Protein AF-A0A8T3Y425-F1 (afdb_monomer)

Solvent-accessible surface area (backbone atoms only — not comparable to full-atom values): 8555 Å² total; per-residue (Å²): 109,71,61,68,54,50,57,52,37,29,91,70,86,86,71,59,73,89,38,48,47,74,61,89,60,30,36,16,45,36,62,72,74,54,60,62,53,58,75,74,44,97,58,85,76,96,73,62,74,44,50,37,26,31,61,55,94,93,44,75,50,72,23,71,58,38,48,50,55,48,64,70,41,87,61,29,18,33,36,28,38,39,72,72,43,47,56,40,30,43,68,74,32,57,39,48,53,92,42,50,78,46,75,35,70,80,76,49,73,76,34,41,28,38,38,24,48,86,94,42,68,45,36,32,22,37,32,46,94,67,32,28,44,61,75,46,37,61,40,51,63,69,56,71,72,53,75,81,84,124

pLDDT: mean 90.65, std 9.71, range [49.78, 98.69]

Secondary structure (DSSP, 8-state):
-HHHHHTTT-S---S-GGGEEEETTEEEE--HHHHHHHHT-SS--S--SEEEEEEETTEEEE-HHHHHHHHH-SSS-EEEE-HHHHHHHHTT--EEGGGEEEEES---TT-EEEEEETTEEEEEEEE-SSEEEEEEETHHHHHHTS----

Radius of gyration: 16.81 Å; Cα contacts (8 Å, |Δi|>4): 269; chains: 1; bounding box: 40×43×45 Å

Foldseek 3Di:
DLVVVLVLFFPDDPDDPCQWDDDPQWIARADPVVVVVQVVDPDHDPDGHHTQWGDDPPDTDGDQVVQLSLLPDQGTKAWEFDPVQLVVLLVQDWAFPVGTPDIGNDDDQQGKYFYDHVSHTQAIAGDHDGTGHRPDGPNVVVVVPDPPPD

Mean predicted aligned error: 5.1 Å

Nearest PDB structures (foldseek):
  8fkx-assembly1_NH  TM=8.185E-01  e=2.128E-08  Homo sapiens
  7r7a-assembly1_l  TM=8.330E-01  e=4.916E-08  Saccharomyces cerevisiae BY4741
  8i9y-assembly1_CG  TM=8.149E-01  e=3.132E-08  Thermochaetoides thermophila DSM 1495
  8esr-assembly1_l  TM=8.143E-01  e=1.469E-07  Schizosaccharomyces pombe
  1t5y-assembly1_A  TM=8.102E-01  e=1.812E-06  Homo sapiens

Structure (mmCIF, N/CA/C/O backbone):
data_AF-A0A8T3Y425-F1
#
_entry.id   AF-A0A8T3Y425-F1
#
loop_
_atom_site.group_PDB
_atom_site.id
_atom_site.type_symbol
_atom_site.label_atom_id
_atom_site.label_alt_id
_atom_site.label_comp_id
_atom_site.label_asym_id
_atom_site.label_entity_id
_atom_site.label_seq_id
_atom_site.pdbx_PDB_ins_code
_atom_site.Cartn_x
_atom_site.Cartn_y
_atom_site.Cartn_z
_atom_site.occu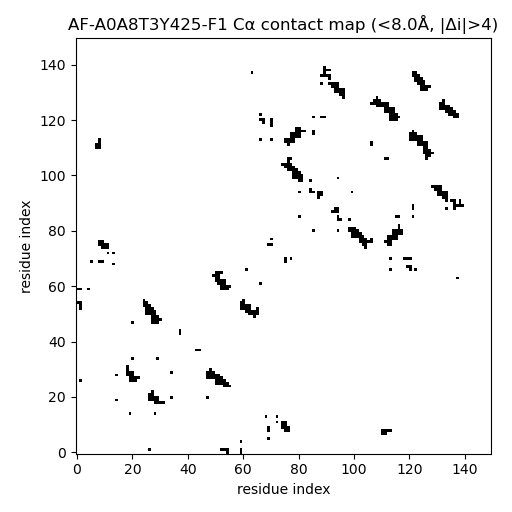pancy
_atom_site.B_iso_or_equiv
_atom_site.auth_seq_id
_atom_site.auth_comp_id
_atom_site.auth_asym_id
_atom_site.auth_atom_id
_atom_site.pdbx_PDB_model_num
ATOM 1 N N . MET A 1 1 ? 0.095 7.650 13.408 1.00 82.88 1 MET A N 1
ATOM 2 C CA . MET A 1 1 ? 0.847 6.434 13.014 1.00 82.88 1 MET A CA 1
ATOM 3 C C . MET A 1 1 ? 0.234 5.763 11.789 1.00 82.88 1 MET A C 1
ATOM 5 O O . MET A 1 1 ? 0.966 5.509 10.842 1.00 82.88 1 MET A O 1
ATOM 9 N N . ILE A 1 2 ? -1.083 5.511 11.763 1.00 91.00 2 ILE A N 1
ATOM 10 C CA . ILE A 1 2 ? -1.767 5.088 10.527 1.00 91.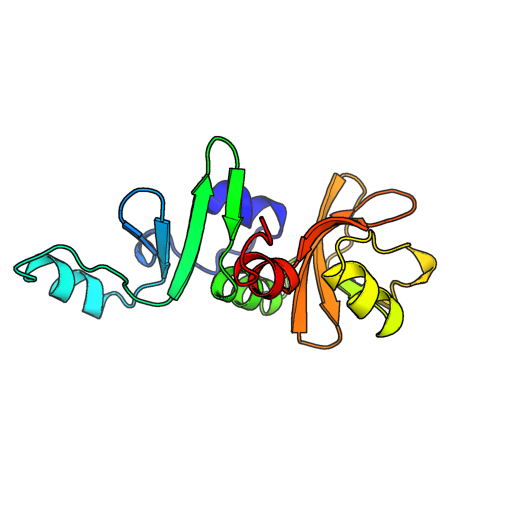00 2 ILE A CA 1
ATOM 11 C C . ILE A 1 2 ? -1.813 6.217 9.482 1.00 91.00 2 ILE A C 1
ATOM 13 O O . ILE A 1 2 ? -1.520 5.975 8.320 1.00 91.00 2 ILE A O 1
ATOM 17 N N . TRP A 1 3 ? -2.032 7.467 9.906 1.00 92.31 3 TRP A N 1
ATOM 18 C CA . TRP A 1 3 ? -1.990 8.643 9.021 1.00 92.31 3 TRP A CA 1
ATOM 19 C C . TRP A 1 3 ? -0.616 8.853 8.399 1.00 92.31 3 TRP A C 1
ATOM 21 O O . TRP A 1 3 ? -0.481 8.803 7.190 1.00 92.31 3 TRP A O 1
ATOM 31 N N . THR A 1 4 ? 0.436 8.849 9.220 1.00 92.50 4 THR A N 1
ATOM 32 C CA . THR A 1 4 ? 1.825 8.882 8.736 1.00 92.50 4 THR A CA 1
ATOM 33 C C . THR A 1 4 ? 2.182 7.731 7.792 1.00 92.50 4 THR A C 1
ATOM 35 O O . THR A 1 4 ? 3.148 7.850 7.051 1.00 92.50 4 THR A O 1
ATOM 38 N N . PHE A 1 5 ? 1.467 6.598 7.846 1.00 94.31 5 PHE A N 1
ATOM 39 C CA . PHE A 1 5 ? 1.607 5.518 6.866 1.00 94.31 5 PHE A CA 1
ATOM 40 C C . PHE A 1 5 ? 0.889 5.871 5.555 1.00 94.31 5 PHE A C 1
ATOM 42 O O . PHE A 1 5 ? 1.474 5.697 4.492 1.00 94.31 5 PHE A O 1
ATOM 49 N N . ILE A 1 6 ? -0.338 6.395 5.625 1.00 94.69 6 ILE A N 1
ATOM 50 C CA . ILE A 1 6 ? -1.133 6.854 4.471 1.00 94.69 6 ILE A CA 1
ATOM 51 C C . ILE A 1 6 ? -0.411 7.978 3.713 1.00 94.69 6 ILE A C 1
ATOM 53 O O . ILE A 1 6 ? -0.283 7.896 2.491 1.00 94.69 6 ILE A O 1
ATOM 57 N N . ASP A 1 7 ? 0.171 8.937 4.435 1.00 93.94 7 ASP A N 1
ATOM 58 C CA . ASP A 1 7 ? 0.904 10.087 3.884 1.00 93.94 7 ASP A CA 1
ATOM 59 C C . ASP A 1 7 ? 2.123 9.682 3.037 1.00 93.94 7 ASP A C 1
ATOM 61 O O . ASP A 1 7 ? 2.645 10.468 2.248 1.00 93.94 7 ASP A O 1
ATOM 65 N N . ARG A 1 8 ? 2.606 8.437 3.171 1.00 95.44 8 ARG A N 1
ATOM 66 C CA . ARG A 1 8 ? 3.689 7.903 2.326 1.00 95.44 8 ARG A CA 1
ATOM 67 C C . ARG A 1 8 ? 3.243 7.657 0.886 1.00 95.44 8 ARG A C 1
ATOM 69 O O . ARG A 1 8 ? 4.101 7.575 0.009 1.00 95.44 8 ARG A O 1
ATOM 76 N N . PHE A 1 9 ? 1.940 7.511 0.656 1.00 94.50 9 PHE A N 1
ATOM 77 C CA . PHE A 1 9 ? 1.354 7.140 -0.632 1.00 94.50 9 PHE A CA 1
ATOM 78 C C . PHE A 1 9 ? 0.673 8.306 -1.339 1.00 94.50 9 PHE A C 1
ATOM 80 O O . PHE A 1 9 ? 0.695 8.365 -2.571 1.00 94.50 9 PHE A O 1
ATOM 87 N N . THR A 1 10 ? 0.027 9.193 -0.579 1.00 93.50 10 THR A N 1
ATOM 88 C CA . THR A 1 10 ? -0.802 10.266 -1.126 1.00 93.50 10 THR A CA 1
ATOM 89 C C . THR A 1 10 ? -0.939 11.442 -0.163 1.00 93.50 10 THR A C 1
ATOM 91 O O . THR A 1 10 ? -0.874 11.274 1.049 1.00 93.50 10 THR A O 1
ATOM 94 N N . ASP A 1 11 ? -1.148 12.627 -0.732 1.00 91.44 11 ASP A N 1
ATOM 95 C CA . ASP A 1 11 ? -1.555 13.867 -0.064 1.00 91.44 11 ASP A CA 1
ATOM 96 C C . ASP A 1 11 ? -3.088 14.039 -0.014 1.00 91.44 11 ASP A C 1
ATOM 98 O O . ASP A 1 11 ? -3.588 15.058 0.460 1.00 91.44 11 ASP A O 1
ATOM 102 N N . GLU A 1 12 ? -3.855 13.099 -0.578 1.00 91.44 12 GLU A N 1
ATOM 103 C CA . GLU A 1 12 ? -5.316 13.147 -0.577 1.00 91.44 12 GLU A CA 1
ATOM 104 C C . GLU A 1 12 ? -5.881 12.737 0.785 1.00 91.44 12 GLU A C 1
ATOM 106 O O . GLU A 1 12 ? -5.627 11.639 1.276 1.00 91.44 12 GLU A O 1
ATOM 111 N N . GLU A 1 13 ? -6.731 13.584 1.361 1.00 87.88 13 GLU A N 1
ATOM 112 C CA . GLU A 1 13 ? -7.533 13.214 2.522 1.00 87.88 13 GLU A CA 1
ATOM 113 C C . GLU A 1 13 ? -8.794 12.470 2.055 1.00 87.88 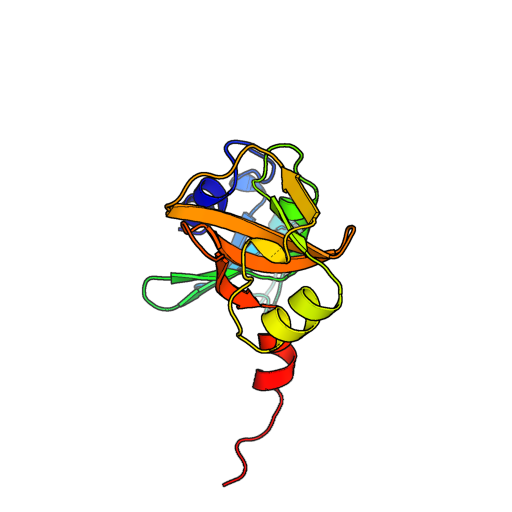13 GLU A C 1
ATOM 115 O O . GLU A 1 13 ? -9.775 13.077 1.623 1.00 87.88 13 GLU A O 1
ATOM 120 N N . PHE A 1 14 ? -8.767 11.137 2.117 1.00 87.44 14 PHE A N 1
ATOM 121 C CA . PHE A 1 14 ? -9.914 10.282 1.766 1.00 87.44 14 PHE A CA 1
ATOM 122 C C . PHE A 1 14 ? -10.481 9.500 2.962 1.00 87.44 14 PHE A C 1
ATOM 124 O O . PHE A 1 14 ? -11.551 8.900 2.851 1.00 87.44 14 PHE A O 1
ATOM 131 N N . ILE A 1 15 ? -9.802 9.523 4.112 1.00 88.06 15 ILE A N 1
ATOM 132 C CA . ILE A 1 15 ? -10.334 9.051 5.393 1.00 88.06 15 ILE A CA 1
ATOM 133 C C . ILE A 1 15 ? -10.131 10.174 6.404 1.00 88.06 15 ILE A C 1
ATOM 135 O O . ILE A 1 15 ? -8.998 10.575 6.657 1.00 88.06 15 ILE A O 1
ATOM 139 N N . ARG A 1 16 ? -11.226 10.661 6.988 1.00 84.69 16 ARG A N 1
ATOM 140 C CA . ARG A 1 16 ? -11.169 11.637 8.078 1.00 84.69 16 ARG A CA 1
ATOM 141 C C . ARG A 1 16 ? -10.806 10.931 9.372 1.00 84.69 16 ARG A C 1
ATOM 143 O O . ARG A 1 16 ? -11.281 9.820 9.616 1.00 84.69 16 ARG A O 1
ATOM 150 N N . GLU A 1 17 ? -10.036 11.591 10.233 1.00 82.00 17 GLU A N 1
ATOM 151 C CA . GLU A 1 17 ? -9.669 11.007 11.529 1.00 82.00 17 GLU A CA 1
ATOM 152 C C . GLU A 1 17 ? -10.897 10.639 12.373 1.00 82.00 17 GLU A C 1
ATOM 154 O O . GLU A 1 17 ? -10.921 9.581 12.997 1.00 82.00 17 GLU A O 1
ATOM 159 N N . ASP A 1 18 ? -11.951 11.455 12.302 1.00 84.62 18 ASP A N 1
ATOM 160 C CA . ASP A 1 18 ? -13.213 11.247 13.022 1.00 84.62 18 ASP A CA 1
ATOM 161 C C . ASP A 1 18 ? -14.007 10.013 12.553 1.00 84.62 18 ASP A C 1
ATOM 163 O O . ASP A 1 18 ? -14.885 9.533 13.272 1.00 84.62 18 ASP A O 1
ATOM 167 N N . ASP A 1 19 ? -13.706 9.485 11.363 1.00 86.25 19 ASP A N 1
ATOM 168 C CA . ASP A 1 19 ? -14.338 8.274 10.827 1.00 86.25 19 ASP A CA 1
ATOM 169 C C . ASP A 1 19 ? -13.534 7.003 11.184 1.00 86.25 19 ASP A C 1
ATOM 171 O O . ASP A 1 19 ? -13.971 5.879 10.908 1.00 86.25 19 ASP A O 1
ATOM 175 N N . ALA A 1 20 ? -12.373 7.155 11.837 1.00 89.19 20 ALA A N 1
ATOM 176 C CA . ALA A 1 20 ? -11.533 6.054 12.288 1.00 89.19 20 ALA A CA 1
ATOM 177 C C . ALA A 1 20 ? -11.734 5.750 13.785 1.00 89.19 20 ALA A C 1
ATOM 179 O O . ALA A 1 20 ? -11.528 6.585 14.662 1.00 89.19 20 ALA A O 1
ATOM 180 N N . TYR A 1 21 ? -12.098 4.510 14.101 1.00 88.75 21 TYR A N 1
ATOM 181 C CA . TYR A 1 21 ? -12.175 3.993 15.463 1.00 88.75 21 TYR A CA 1
ATOM 182 C C . TYR A 1 21 ? -10.895 3.234 15.814 1.00 88.75 21 TYR A C 1
ATOM 184 O O . TYR A 1 21 ? -10.478 2.337 15.078 1.00 88.75 21 TYR A O 1
ATOM 192 N N . GLN A 1 22 ? -10.283 3.567 16.951 1.00 89.31 22 GLN A N 1
ATOM 193 C CA . GLN A 1 22 ? -9.123 2.849 17.469 1.00 89.31 22 GLN A CA 1
ATOM 194 C C . GLN A 1 22 ? -9.545 1.855 18.555 1.00 89.31 22 GLN A C 1
ATOM 196 O O . GLN A 1 22 ? -10.149 2.234 19.559 1.00 89.31 22 GLN A O 1
ATOM 201 N N . LEU A 1 23 ? -9.171 0.590 18.373 1.00 88.38 23 LEU A N 1
ATOM 202 C CA . LEU A 1 23 ? -9.365 -0.485 19.341 1.00 88.38 23 LEU A CA 1
ATOM 203 C C . LEU A 1 23 ? -7.999 -1.097 19.672 1.00 88.38 23 LEU A C 1
ATOM 205 O O . LEU A 1 23 ? -7.451 -1.889 18.909 1.00 88.38 23 LEU A O 1
ATOM 209 N N . GLY A 1 24 ? -7.419 -0.694 20.804 1.00 89.31 24 GLY A N 1
ATOM 210 C CA . GLY A 1 24 ? -6.047 -1.068 21.154 1.00 89.31 24 GLY A CA 1
ATOM 211 C C . GLY A 1 24 ? -5.036 -0.547 20.125 1.00 89.31 24 GLY A C 1
ATOM 212 O O . GLY A 1 24 ? -4.954 0.658 19.883 1.00 89.31 24 GLY A O 1
ATOM 213 N N . ASP A 1 25 ? -4.282 -1.461 19.514 1.00 91.81 25 ASP A N 1
ATOM 214 C CA . ASP A 1 25 ? -3.290 -1.166 18.468 1.00 91.81 25 ASP A CA 1
ATOM 215 C C . ASP A 1 25 ? -3.873 -1.205 17.044 1.00 91.81 25 ASP A C 1
ATOM 217 O O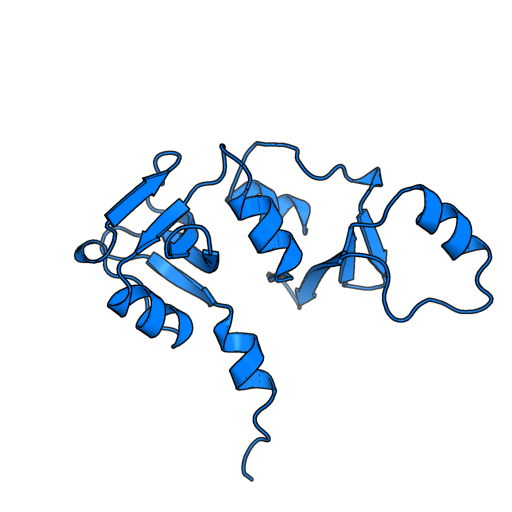 . ASP A 1 25 ? -3.130 -1.125 16.064 1.00 91.81 25 ASP A O 1
ATOM 221 N N . GLU A 1 26 ? -5.188 -1.357 16.907 1.00 93.50 26 GLU A N 1
ATOM 222 C CA . GLU A 1 26 ? -5.872 -1.540 15.630 1.00 93.50 26 GLU A CA 1
ATOM 223 C C . GLU A 1 26 ? -6.738 -0.328 15.278 1.00 93.50 26 GLU A C 1
ATOM 225 O O . GLU A 1 26 ? -7.366 0.280 16.146 1.00 93.50 26 GLU A O 1
ATOM 230 N N . TRP A 1 27 ? -6.790 0.002 13.988 1.00 94.25 27 TRP A N 1
ATOM 231 C CA . TRP A 1 27 ? -7.620 1.072 13.443 1.00 94.25 27 TRP A CA 1
ATOM 232 C C . TRP A 1 27 ? -8.653 0.522 12.478 1.00 94.25 27 TRP A C 1
ATOM 234 O O . TRP A 1 27 ? -8.371 -0.354 11.655 1.00 94.25 27 TRP A O 1
ATOM 244 N N . TYR A 1 28 ? -9.840 1.105 12.550 1.00 93.25 28 TYR A N 1
ATOM 245 C CA . TYR A 1 28 ? -11.009 0.671 11.816 1.00 93.25 28 TYR A CA 1
ATOM 246 C C . TYR A 1 28 ? -11.744 1.862 11.215 1.00 93.25 28 TYR A C 1
ATOM 248 O O . TYR A 1 28 ? -11.970 2.845 11.906 1.00 93.25 28 TYR A O 1
ATOM 256 N N . LEU A 1 29 ? -12.172 1.764 9.962 1.00 92.69 29 LEU A N 1
ATOM 257 C CA . LEU A 1 29 ? -13.096 2.715 9.356 1.00 92.69 29 LEU A CA 1
ATOM 258 C C . LEU A 1 29 ? -14.520 2.329 9.740 1.00 92.69 29 LEU A C 1
ATOM 260 O O . LEU A 1 29 ? -14.982 1.228 9.420 1.00 92.69 29 LEU A O 1
ATOM 264 N N . VAL A 1 30 ? -15.217 3.229 10.424 1.00 88.19 30 VAL A N 1
ATOM 265 C CA . VAL A 1 30 ? -16.533 2.954 10.997 1.00 88.19 30 VAL A CA 1
ATOM 266 C C . VAL A 1 30 ? -17.499 4.074 10.602 1.00 88.19 30 VAL A C 1
ATOM 268 O O . VAL A 1 30 ? -17.185 5.246 10.766 1.00 88.19 30 VAL A O 1
ATOM 271 N N . PRO A 1 31 ? -18.707 3.768 10.102 1.00 82.56 31 PRO A N 1
ATOM 272 C CA . PRO A 1 31 ? -19.745 4.781 9.939 1.00 82.56 31 PRO A CA 1
ATOM 273 C C . PRO A 1 31 ? -20.056 5.487 11.268 1.00 82.56 31 PRO A C 1
ATOM 275 O O . PRO A 1 31 ? -20.275 4.822 12.281 1.00 82.56 31 PRO A O 1
ATOM 278 N N . GLN A 1 32 ? -20.182 6.819 11.266 1.00 76.69 32 GLN A N 1
ATOM 279 C CA . GLN A 1 32 ? -20.461 7.628 12.472 1.00 76.69 32 GLN A CA 1
ATOM 280 C C . GLN A 1 32 ? -21.658 7.139 13.308 1.00 76.69 32 GLN A C 1
ATOM 282 O O . GLN A 1 32 ? -21.699 7.300 14.529 1.00 76.69 32 GLN A O 1
ATOM 287 N N . GLN A 1 33 ? -22.640 6.508 12.666 1.00 74.94 33 GLN A N 1
ATOM 288 C CA . GLN A 1 33 ? -23.809 5.930 13.332 1.00 74.94 33 GLN A CA 1
ATOM 289 C C . GLN A 1 33 ? -23.434 4.773 14.276 1.00 74.94 33 GLN A C 1
ATOM 291 O O . GLN A 1 33 ? -24.036 4.633 15.339 1.00 74.94 33 GLN A O 1
ATOM 296 N N . LEU A 1 34 ? -22.414 3.981 13.931 1.00 75.06 34 LEU A N 1
ATOM 297 C CA . LEU A 1 34 ? -21.956 2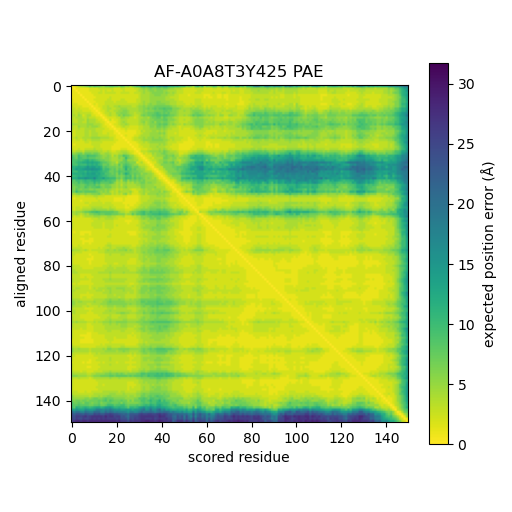.844 14.734 1.00 75.06 34 LEU A CA 1
ATOM 298 C C . LEU A 1 34 ? -21.073 3.266 15.915 1.00 75.06 34 LEU A C 1
ATOM 300 O O . LEU A 1 34 ? -21.077 2.583 16.937 1.00 75.06 34 LEU A O 1
ATOM 304 N N . PHE A 1 35 ? -20.396 4.418 15.843 1.00 70.31 35 PHE A N 1
ATOM 305 C CA . PHE A 1 35 ? -19.668 4.971 16.995 1.00 70.31 35 PHE A CA 1
ATOM 306 C C . PHE A 1 35 ? -20.589 5.253 18.183 1.00 70.31 35 PHE A C 1
ATOM 308 O O . PHE A 1 35 ? -20.204 5.046 19.334 1.00 70.31 35 PHE A O 1
ATOM 315 N N . LYS A 1 36 ? -21.813 5.723 17.910 1.00 71.00 36 LYS A N 1
ATOM 316 C CA . LYS A 1 36 ? -22.821 5.971 18.949 1.00 71.00 36 LYS A CA 1
ATOM 317 C C . LYS A 1 36 ? -23.260 4.662 19.599 1.00 71.00 36 LYS A C 1
ATOM 319 O O . LYS A 1 36 ? -23.286 4.586 20.818 1.00 71.00 36 LYS A O 1
ATOM 324 N N . LEU A 1 37 ? -23.488 3.627 18.787 1.00 69.19 37 LEU A N 1
ATOM 325 C CA . LEU A 1 37 ? -23.876 2.298 19.259 1.00 69.19 37 LEU A CA 1
ATOM 326 C C . LEU A 1 37 ? -22.794 1.654 20.142 1.00 69.19 37 LEU A C 1
ATOM 328 O O . LEU A 1 37 ? -23.111 0.996 21.126 1.00 69.19 37 LEU A O 1
ATOM 332 N N . GLY A 1 38 ? -21.516 1.866 19.809 1.00 68.69 38 GLY A N 1
ATOM 333 C CA . GLY A 1 38 ? -20.384 1.292 20.538 1.00 68.69 38 GLY A CA 1
ATOM 334 C C . GLY A 1 38 ? -20.281 1.730 22.002 1.00 68.69 38 GLY A C 1
ATOM 335 O O . GLY A 1 38 ? -19.809 0.954 22.828 1.00 68.69 38 GLY A O 1
ATOM 336 N N . LYS A 1 39 ? -20.749 2.941 22.342 1.00 67.56 39 LYS A N 1
ATOM 337 C CA . LYS A 1 39 ? -20.748 3.451 23.727 1.00 67.56 39 LYS A CA 1
ATOM 338 C C . LYS A 1 39 ? -21.753 2.736 24.627 1.00 67.56 39 LYS A C 1
ATOM 340 O O . LYS A 1 39 ? -21.525 2.646 25.829 1.00 67.56 39 LYS A O 1
ATOM 345 N N . ASP A 1 40 ? -22.816 2.208 24.031 1.00 75.94 40 ASP A N 1
ATOM 346 C CA . ASP A 1 40 ? -23.908 1.541 24.738 1.00 75.94 40 ASP A CA 1
ATOM 347 C C . ASP A 1 40 ? -23.711 0.016 24.801 1.00 75.94 40 ASP A C 1
ATOM 349 O O . ASP A 1 40 ? -24.541 -0.706 25.358 1.00 75.94 40 ASP A O 1
ATOM 353 N N . LEU A 1 41 ? -22.614 -0.505 24.232 1.00 73.56 41 LEU A N 1
ATOM 354 C CA . LEU A 1 41 ? -22.327 -1.933 24.268 1.00 73.56 41 LEU A CA 1
ATOM 355 C C . LEU A 1 41 ? -21.864 -2.361 25.670 1.00 73.56 41 LEU A C 1
ATOM 357 O O . LEU A 1 41 ? -20.943 -1.771 26.234 1.00 73.56 41 LEU A O 1
ATOM 361 N N . PRO A 1 42 ? -22.411 -3.463 26.217 1.00 80.00 42 PRO A N 1
ATOM 362 C CA . PRO A 1 42 ? -22.033 -3.962 27.540 1.00 80.00 42 PRO A CA 1
ATOM 363 C C . PRO A 1 42 ? -20.604 -4.526 27.591 1.00 80.00 42 PRO A C 1
ATOM 365 O O . PRO A 1 42 ? -20.098 -4.837 28.669 1.00 80.00 42 PRO A O 1
ATOM 368 N N . ARG A 1 43 ? -19.961 -4.723 26.432 1.00 80.62 43 ARG A N 1
ATOM 369 C CA . ARG A 1 43 ? -18.591 -5.225 26.284 1.00 80.62 43 ARG A CA 1
ATOM 370 C C . ARG A 1 43 ? -17.918 -4.550 25.099 1.00 80.62 43 ARG A C 1
ATOM 372 O O . ARG A 1 43 ? -18.589 -4.182 24.137 1.00 80.62 43 ARG A O 1
ATOM 379 N N . GLN A 1 44 ? -16.592 -4.458 25.151 1.00 78.31 44 GLN A N 1
ATOM 380 C CA . GLN A 1 44 ? -15.823 -3.995 24.003 1.00 78.31 44 GLN A CA 1
ATOM 381 C C . GLN A 1 44 ? -16.020 -4.948 22.812 1.00 78.31 44 GLN A C 1
ATOM 383 O O . GLN A 1 44 ? -15.988 -6.171 22.998 1.00 78.31 44 GLN A O 1
ATOM 388 N N . PRO A 1 45 ? -16.248 -4.411 21.604 1.00 81.00 45 PRO A N 1
ATOM 389 C CA . PRO A 1 45 ? -16.369 -5.224 20.407 1.00 81.00 45 PRO A CA 1
ATOM 390 C C . PRO A 1 45 ? -15.024 -5.867 20.063 1.00 81.00 45 PRO A C 1
ATOM 392 O O . PRO A 1 45 ? -13.971 -5.290 20.308 1.00 81.00 45 PRO A O 1
ATOM 395 N N . VAL A 1 46 ? -15.066 -7.055 19.459 1.00 80.69 46 VAL A N 1
ATOM 396 C CA . VAL A 1 46 ? -13.863 -7.743 18.951 1.00 80.69 46 VAL A CA 1
ATOM 397 C C . VAL A 1 46 ? -13.443 -7.191 17.582 1.00 80.69 46 VAL A C 1
ATOM 399 O O . VAL A 1 46 ? -12.285 -7.291 17.202 1.00 80.69 46 VAL A O 1
ATOM 402 N N . PHE A 1 47 ? -14.383 -6.606 16.838 1.00 80.81 47 PHE A N 1
ATOM 403 C CA . PHE A 1 47 ? -14.184 -6.063 15.497 1.00 80.81 47 PHE A CA 1
ATOM 404 C C . PHE A 1 47 ? -15.263 -5.014 15.210 1.00 80.81 47 PHE A C 1
ATOM 406 O O . PHE A 1 47 ? -16.414 -5.198 15.620 1.00 80.81 47 PHE A O 1
ATOM 413 N N . VAL A 1 48 ? -14.922 -3.933 14.501 1.00 84.75 48 VAL A N 1
ATOM 414 C CA . VAL A 1 48 ? -15.880 -2.875 14.139 1.00 84.75 48 VAL A CA 1
ATOM 415 C C . VAL A 1 48 ? -15.567 -2.347 12.742 1.00 84.75 48 VAL A C 1
ATOM 417 O O . VAL A 1 48 ? -14.470 -1.875 12.509 1.00 84.75 48 VAL A O 1
ATOM 420 N N . GLY A 1 49 ? -16.521 -2.365 11.811 1.00 89.62 49 GLY A N 1
ATOM 421 C CA . GLY A 1 49 ? -16.343 -1.718 10.501 1.00 89.62 49 GLY A CA 1
ATOM 422 C C . GLY A 1 49 ? -15.270 -2.363 9.614 1.00 89.62 49 GLY A C 1
ATOM 423 O O . GLY A 1 49 ? -15.189 -3.582 9.532 1.00 89.62 49 GLY A O 1
ATOM 424 N N . ALA A 1 50 ? -14.487 -1.561 8.892 1.00 93.00 50 ALA A N 1
ATOM 425 C CA . ALA A 1 50 ? -13.445 -2.053 7.990 1.00 93.00 50 ALA A CA 1
ATOM 426 C C . ALA A 1 50 ? -12.052 -1.873 8.606 1.00 93.00 50 ALA A C 1
ATOM 428 O O . ALA A 1 50 ? -11.645 -0.759 8.917 1.00 93.00 50 ALA A O 1
ATOM 429 N N . PHE A 1 51 ? -11.297 -2.961 8.759 1.00 93.94 51 PHE A N 1
ATOM 430 C CA . PHE A 1 51 ? -9.950 -2.924 9.331 1.00 93.94 51 PHE A CA 1
ATOM 431 C C . PHE A 1 51 ? -8.971 -2.161 8.426 1.00 93.94 51 PHE A C 1
ATOM 433 O O . PHE A 1 51 ? -8.664 -2.601 7.314 1.00 93.94 51 PHE A O 1
ATOM 440 N N . LEU A 1 52 ? -8.463 -1.030 8.916 1.00 95.31 52 LEU A N 1
ATOM 441 C CA . LEU A 1 52 ? -7.494 -0.194 8.205 1.00 95.31 52 LEU A CA 1
ATOM 442 C C . LEU A 1 52 ? -6.066 -0.689 8.410 1.00 95.31 52 LEU A C 1
ATOM 444 O O . LEU A 1 52 ? -5.237 -0.621 7.506 1.00 95.31 52 LEU A O 1
ATOM 448 N N . GLY A 1 53 ? -5.769 -1.219 9.588 1.00 94.62 53 GLY A N 1
ATOM 449 C CA . GLY A 1 53 ? -4.449 -1.731 9.902 1.00 94.62 53 GLY A CA 1
ATOM 450 C C . GLY A 1 53 ? -4.211 -1.794 11.394 1.00 94.62 53 GLY A C 1
ATOM 451 O O . GLY A 1 53 ? -5.036 -1.372 12.202 1.00 94.62 53 GLY A O 1
ATOM 452 N N . ARG A 1 54 ? -3.042 -2.309 11.757 1.00 94.31 54 ARG A N 1
ATOM 453 C CA . ARG A 1 54 ? -2.600 -2.369 13.146 1.00 94.31 54 ARG A CA 1
ATOM 454 C C . ARG A 1 54 ? -1.162 -1.935 13.295 1.00 94.31 54 ARG A C 1
ATOM 456 O O . ARG A 1 54 ? -0.334 -2.170 12.410 1.00 94.31 54 ARG A O 1
ATOM 463 N N . LYS A 1 55 ? -0.855 -1.370 14.451 1.00 94.50 55 LYS A N 1
ATOM 464 C CA . LYS A 1 55 ? 0.511 -1.130 14.881 1.00 94.50 55 LYS A CA 1
ATOM 465 C C . LYS A 1 55 ? 1.144 -2.457 15.271 1.00 94.50 55 LYS A C 1
ATOM 467 O O . LYS A 1 55 ? 0.535 -3.295 15.930 1.00 94.50 55 LYS A O 1
ATOM 472 N N . ARG A 1 56 ? 2.393 -2.648 14.865 1.00 90.31 56 ARG A N 1
ATOM 473 C CA . ARG A 1 56 ? 3.240 -3.739 15.329 1.00 90.31 56 ARG A CA 1
ATOM 474 C C . ARG A 1 56 ? 4.639 -3.194 15.557 1.00 90.31 56 ARG A C 1
ATOM 476 O O . ARG A 1 56 ? 5.364 -2.937 14.602 1.00 90.31 56 ARG A O 1
ATOM 483 N N . ASN A 1 57 ? 5.014 -3.038 16.824 1.00 88.06 57 ASN A N 1
ATOM 484 C CA . ASN A 1 57 ? 6.245 -2.354 17.225 1.00 88.06 57 ASN A CA 1
ATOM 485 C C . ASN A 1 57 ? 6.314 -0.958 16.571 1.00 88.06 57 ASN A C 1
ATOM 487 O O . ASN A 1 57 ? 5.449 -0.122 16.833 1.00 88.06 57 ASN A O 1
ATOM 491 N N . ASP A 1 58 ? 7.284 -0.749 15.681 1.00 87.19 58 ASP A N 1
ATOM 492 C CA . ASP A 1 58 ? 7.568 0.534 15.033 1.00 87.19 58 ASP A CA 1
ATOM 493 C C . ASP A 1 58 ? 6.997 0.652 13.611 1.00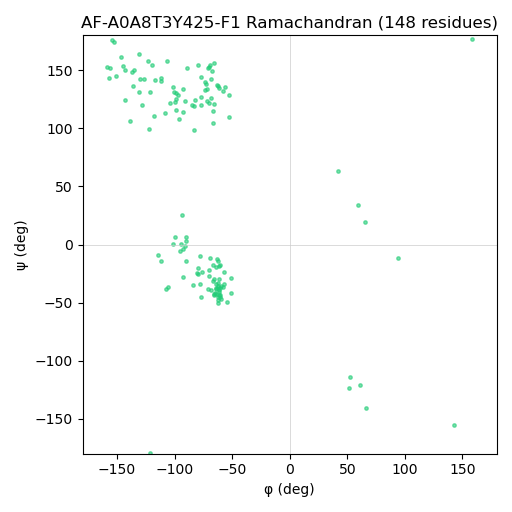 87.19 58 ASP A C 1
ATOM 495 O O . ASP A 1 58 ? 7.278 1.623 12.912 1.00 87.19 58 ASP A O 1
ATOM 499 N N . TYR A 1 59 ? 6.201 -0.321 13.153 1.00 88.69 59 TYR A N 1
ATOM 500 C CA . TYR A 1 59 ? 5.594 -0.286 11.821 1.00 88.69 59 TYR A CA 1
ATOM 501 C C . TYR A 1 59 ? 4.095 -0.584 11.839 1.00 88.69 59 TYR A C 1
ATOM 503 O O . TYR A 1 59 ? 3.534 -1.106 12.804 1.00 88.69 59 TYR A O 1
ATOM 511 N N . VAL A 1 60 ? 3.438 -0.236 10.734 1.00 93.25 60 VAL A N 1
ATOM 512 C CA . VAL A 1 60 ? 2.022 -0.511 10.493 1.00 93.25 60 VAL A CA 1
ATOM 513 C C . VAL A 1 60 ? 1.901 -1.725 9.580 1.00 93.25 60 VAL A C 1
ATOM 515 O O . VAL A 1 60 ? 2.542 -1.797 8.533 1.00 93.25 60 VAL A O 1
ATOM 518 N N . VAL A 1 61 ? 1.058 -2.677 9.971 1.00 93.19 61 VAL A N 1
ATOM 519 C CA . VAL A 1 61 ? 0.571 -3.735 9.083 1.00 93.19 61 VAL A CA 1
ATOM 520 C C . VAL A 1 61 ? -0.779 -3.271 8.545 1.00 93.19 61 VAL A C 1
ATOM 522 O O . VAL A 1 61 ? -1.735 -3.243 9.327 1.00 93.19 61 VAL A O 1
ATOM 525 N N . PRO A 1 62 ? -0.886 -2.886 7.262 1.00 95.06 62 PRO A N 1
ATOM 526 C CA . PRO A 1 62 ? -2.149 -2.409 6.723 1.00 95.06 62 PRO A CA 1
ATOM 527 C C . PRO A 1 62 ? -3.155 -3.552 6.583 1.00 95.06 62 PRO A C 1
ATOM 529 O O . PRO A 1 62 ? -2.800 -4.717 6.377 1.00 95.06 62 PRO A O 1
ATOM 532 N N . GLY A 1 63 ? -4.429 -3.196 6.681 1.00 93.94 63 GLY A N 1
ATOM 533 C CA . GLY A 1 63 ? -5.534 -4.035 6.252 1.00 93.94 63 GLY A CA 1
ATOM 534 C C . GLY A 1 63 ? -5.728 -3.955 4.741 1.00 93.94 63 GLY A C 1
ATOM 535 O O . GLY A 1 63 ? -5.400 -2.951 4.109 1.00 93.94 63 GLY A O 1
ATOM 536 N N . VAL A 1 64 ? -6.313 -5.002 4.157 1.00 92.38 64 VAL A N 1
ATOM 537 C CA . VAL A 1 64 ? -6.648 -5.026 2.721 1.00 92.38 64 VAL A CA 1
ATOM 538 C C . VAL A 1 64 ? -7.612 -3.893 2.362 1.00 92.38 64 VAL A C 1
ATOM 540 O O . VAL A 1 64 ? -7.463 -3.283 1.310 1.00 92.38 64 VAL A O 1
ATOM 543 N N . ALA A 1 65 ? -8.544 -3.549 3.260 1.00 93.88 65 ALA A N 1
ATOM 544 C CA . ALA A 1 65 ? -9.484 -2.453 3.039 1.00 93.88 65 ALA A CA 1
ATOM 545 C C . ALA A 1 65 ? -8.778 -1.096 2.881 1.00 93.88 65 ALA A C 1
ATOM 547 O O . ALA A 1 65 ? -9.154 -0.318 2.012 1.00 93.88 65 ALA A O 1
ATOM 548 N N . LEU A 1 66 ? -7.725 -0.822 3.662 1.00 95.50 66 LEU A N 1
ATOM 549 C CA . LEU A 1 66 ? -6.945 0.407 3.494 1.00 95.50 66 LEU A CA 1
ATOM 550 C C . LEU A 1 66 ? -6.223 0.438 2.142 1.00 95.50 66 LEU A C 1
ATOM 552 O O . LEU A 1 66 ? -6.205 1.473 1.482 1.00 95.50 66 LEU A O 1
ATOM 556 N N . LEU A 1 67 ? -5.645 -0.690 1.723 1.00 95.75 67 LEU A N 1
ATOM 557 C CA . LEU A 1 67 ? -4.970 -0.783 0.428 1.00 95.75 67 LEU A CA 1
ATOM 558 C C . LEU A 1 67 ? -5.942 -0.583 -0.743 1.00 95.75 67 LEU A C 1
ATOM 560 O O . LEU A 1 67 ? -5.573 0.078 -1.710 1.00 95.75 67 LEU A O 1
ATOM 564 N N . ASP A 1 68 ? -7.172 -1.094 -0.646 1.00 94.75 68 ASP A N 1
ATOM 565 C CA . ASP A 1 68 ? -8.226 -0.859 -1.644 1.00 94.75 68 ASP A CA 1
ATOM 566 C C . ASP A 1 68 ? -8.654 0.618 -1.688 1.00 94.75 68 ASP A C 1
ATOM 568 O O . ASP A 1 68 ? -8.775 1.206 -2.762 1.00 94.75 68 ASP A O 1
ATOM 572 N N . LEU A 1 69 ? -8.814 1.264 -0.526 1.00 95.12 69 LEU A N 1
ATOM 573 C CA . LEU A 1 69 ? -9.127 2.697 -0.461 1.00 95.12 69 LEU A CA 1
ATOM 574 C C . LEU A 1 69 ? -8.024 3.551 -1.106 1.00 95.12 69 LEU A C 1
ATOM 576 O O . LEU A 1 69 ? -8.322 4.418 -1.929 1.00 95.12 69 LEU A O 1
ATOM 580 N N . LEU A 1 70 ? -6.755 3.261 -0.802 1.00 96.06 70 LEU A N 1
ATOM 581 C CA . LEU A 1 70 ? -5.606 3.908 -1.443 1.00 96.06 70 LEU A CA 1
ATOM 582 C C . LEU A 1 70 ? -5.572 3.636 -2.956 1.00 96.06 70 LEU A C 1
ATOM 584 O O . LEU A 1 70 ? -5.319 4.537 -3.752 1.00 96.06 70 LEU A O 1
ATOM 588 N N . ALA A 1 71 ? -5.873 2.411 -3.390 1.00 96.50 71 ALA A N 1
ATOM 589 C CA . ALA A 1 71 ? -5.888 2.055 -4.807 1.00 96.50 71 ALA A CA 1
ATOM 590 C C . ALA A 1 71 ? -6.936 2.837 -5.614 1.00 96.50 71 ALA A C 1
ATOM 592 O O . ALA A 1 71 ? -6.690 3.181 -6.774 1.00 96.50 71 ALA A O 1
ATOM 593 N N . ARG A 1 72 ? -8.078 3.168 -4.999 1.00 94.88 72 ARG A N 1
ATOM 594 C CA . ARG A 1 72 ? -9.145 3.977 -5.614 1.00 94.88 72 ARG A CA 1
ATOM 595 C C . ARG A 1 72 ? -8.820 5.469 -5.672 1.00 94.88 72 ARG A C 1
ATOM 597 O O . ARG A 1 72 ? -9.373 6.169 -6.523 1.00 94.88 72 ARG A O 1
ATOM 604 N N . SER A 1 73 ? -7.935 5.960 -4.804 1.00 93.94 73 SER A N 1
ATOM 605 C CA . SER A 1 73 ? -7.472 7.349 -4.847 1.00 93.94 73 SER A CA 1
ATOM 606 C C . SER A 1 73 ? -6.753 7.632 -6.169 1.00 93.94 73 SER A C 1
ATOM 608 O O . SER A 1 73 ? -5.934 6.846 -6.661 1.00 93.94 73 SER A O 1
ATOM 610 N N . ARG A 1 74 ? -7.055 8.791 -6.761 1.00 92.00 74 ARG A N 1
ATOM 611 C CA . ARG A 1 74 ? -6.421 9.235 -8.011 1.00 92.00 74 ARG A CA 1
ATOM 612 C C . ARG A 1 74 ? -5.041 9.835 -7.784 1.00 92.00 74 ARG A C 1
ATOM 614 O O . ARG A 1 74 ? -4.268 9.887 -8.732 1.00 92.00 74 ARG A O 1
ATOM 621 N N . LYS A 1 75 ? -4.739 10.266 -6.558 1.00 95.38 75 LYS A N 1
ATOM 622 C CA . LYS A 1 75 ? -3.460 10.879 -6.180 1.00 95.38 75 LYS A CA 1
ATOM 623 C C . LYS A 1 75 ? -2.447 9.897 -5.590 1.00 95.38 75 LYS A C 1
ATOM 625 O O . LYS A 1 75 ? -1.312 10.271 -5.314 1.00 95.38 75 LYS A O 1
ATOM 630 N N . THR A 1 76 ? -2.843 8.647 -5.373 1.00 97.25 76 THR A N 1
ATOM 631 C CA . THR A 1 76 ? -1.945 7.626 -4.831 1.00 97.25 76 THR A CA 1
ATOM 632 C C . THR A 1 76 ? -0.904 7.203 -5.859 1.00 97.25 76 THR A C 1
ATOM 634 O O . THR A 1 76 ? -1.243 6.919 -7.009 1.00 97.25 76 THR A O 1
ATOM 637 N N . LYS A 1 77 ? 0.363 7.123 -5.449 1.00 97.88 77 LYS A N 1
ATOM 638 C CA . LYS A 1 77 ? 1.450 6.613 -6.295 1.00 97.88 77 LYS A CA 1
ATOM 639 C C . LYS A 1 77 ? 1.289 5.114 -6.539 1.00 97.88 77 LYS A C 1
ATOM 641 O O . LYS A 1 77 ? 1.184 4.330 -5.591 1.00 97.88 77 LYS A O 1
ATOM 646 N N . LYS A 1 78 ? 1.275 4.704 -7.810 1.00 98.38 78 LYS A N 1
ATOM 647 C CA . LYS A 1 78 ? 1.048 3.302 -8.205 1.00 98.38 78 LYS A CA 1
ATOM 648 C C . LYS A 1 78 ? 2.009 2.872 -9.298 1.00 98.38 78 LYS A C 1
ATOM 650 O O . LYS A 1 78 ? 2.365 3.654 -10.180 1.00 98.38 78 LYS A O 1
ATOM 655 N N . VAL A 1 79 ? 2.353 1.593 -9.272 1.00 98.44 79 VAL A N 1
ATOM 656 C CA . VAL A 1 79 ? 3.022 0.893 -10.366 1.00 98.44 79 VAL A CA 1
ATOM 657 C C . VAL A 1 79 ? 2.145 -0.274 -10.799 1.00 98.44 79 VAL A C 1
ATOM 659 O O . VAL A 1 79 ? 1.670 -1.043 -9.968 1.00 98.44 79 VAL A O 1
ATOM 662 N N . PHE A 1 80 ? 1.917 -0.405 -12.098 1.00 98.62 80 PHE A N 1
ATOM 663 C CA . PHE A 1 80 ? 1.155 -1.500 -12.686 1.00 98.62 80 PHE A CA 1
ATOM 664 C C . PHE A 1 80 ? 2.133 -2.506 -13.263 1.00 98.62 80 PHE A C 1
ATOM 666 O O . PHE A 1 80 ? 3.109 -2.119 -13.906 1.00 98.62 80 PHE A O 1
ATOM 673 N N . VAL A 1 81 ? 1.895 -3.789 -13.017 1.00 98.69 81 VAL A N 1
ATOM 674 C CA . VAL A 1 81 ? 2.846 -4.847 -13.359 1.00 98.69 81 VAL A CA 1
ATOM 675 C C . VAL A 1 81 ? 2.223 -5.891 -14.275 1.00 98.69 81 VAL A C 1
ATOM 677 O O . VAL A 1 81 ? 1.008 -6.050 -14.337 1.00 98.69 81 VAL A O 1
ATOM 680 N N . THR A 1 82 ? 3.073 -6.621 -14.992 1.00 98.50 82 THR A N 1
ATOM 681 C CA . THR A 1 82 ? 2.648 -7.813 -15.749 1.00 98.50 82 THR A CA 1
ATOM 682 C C . THR A 1 82 ? 2.170 -8.942 -14.827 1.00 98.50 82 THR A C 1
ATOM 684 O O . THR A 1 82 ? 2.657 -9.064 -13.702 1.00 98.50 82 THR A O 1
ATOM 687 N N . ASP A 1 83 ? 1.330 -9.851 -15.330 1.00 98.19 83 ASP A N 1
ATOM 688 C CA . ASP A 1 83 ? 0.846 -11.038 -14.597 1.00 98.19 83 ASP A CA 1
ATOM 689 C C . ASP A 1 83 ? 1.979 -11.860 -13.961 1.00 98.19 83 ASP A C 1
ATOM 691 O O . ASP A 1 83 ? 1.901 -12.305 -12.813 1.00 98.19 83 ASP A O 1
ATOM 695 N N . LYS A 1 84 ? 3.086 -12.042 -14.695 1.00 98.00 84 LYS A N 1
ATOM 696 C CA . LYS A 1 84 ? 4.251 -12.784 -14.197 1.00 98.00 84 LYS A CA 1
ATOM 697 C C . LYS A 1 84 ? 4.895 -12.078 -13.004 1.00 98.00 84 LYS A C 1
ATOM 699 O O . LYS A 1 84 ? 5.277 -12.736 -12.037 1.00 98.00 84 LYS A O 1
ATOM 704 N N . ALA A 1 85 ? 5.035 -10.756 -13.069 1.00 98.19 85 ALA A N 1
ATOM 705 C CA . ALA A 1 85 ? 5.590 -9.973 -11.973 1.00 98.19 85 ALA A CA 1
ATOM 706 C C . ALA A 1 85 ? 4.630 -9.899 -10.781 1.00 98.19 85 ALA A C 1
ATOM 708 O O . ALA A 1 85 ? 5.086 -10.039 -9.650 1.00 98.19 85 ALA A O 1
ATOM 709 N N . ALA A 1 86 ? 3.322 -9.788 -11.025 1.00 98.12 86 ALA A N 1
ATOM 710 C CA . ALA A 1 86 ? 2.286 -9.869 -9.998 1.00 98.12 86 ALA A CA 1
ATOM 711 C C . ALA A 1 86 ? 2.400 -11.162 -9.177 1.00 98.12 86 ALA A C 1
ATOM 713 O O . ALA A 1 86 ? 2.474 -11.121 -7.947 1.00 98.12 86 ALA A O 1
ATOM 714 N N . TRP A 1 87 ? 2.508 -12.311 -9.852 1.00 96.88 87 TRP A N 1
ATOM 715 C CA . TRP A 1 87 ? 2.680 -13.604 -9.189 1.00 96.88 87 TRP A CA 1
ATOM 716 C C . TRP A 1 87 ? 3.945 -13.661 -8.323 1.00 96.88 87 TRP A C 1
ATOM 718 O O . TRP A 1 87 ? 3.909 -14.096 -7.169 1.00 96.88 87 TRP A O 1
ATOM 728 N N . LEU A 1 88 ? 5.076 -13.200 -8.867 1.00 97.62 88 LEU A N 1
ATOM 729 C CA . LEU A 1 88 ? 6.346 -13.163 -8.142 1.00 97.62 88 LEU A CA 1
ATOM 730 C C . LEU A 1 88 ? 6.285 -12.213 -6.939 1.00 97.62 88 LEU A C 1
ATOM 732 O O . LEU A 1 88 ? 6.805 -12.548 -5.873 1.00 97.62 88 LEU A O 1
ATOM 736 N N . PHE A 1 89 ? 5.614 -11.072 -7.080 1.00 97.88 89 PHE A N 1
ATOM 737 C CA . PHE A 1 89 ? 5.434 -10.097 -6.012 1.00 97.88 89 PHE A CA 1
ATOM 738 C C . PHE A 1 89 ? 4.647 -10.676 -4.833 1.00 97.88 89 PHE A C 1
ATOM 740 O O . PHE A 1 89 ? 5.110 -10.631 -3.695 1.00 97.88 89 PHE A O 1
ATOM 747 N N . VAL A 1 90 ? 3.521 -11.340 -5.105 1.00 96.56 90 VAL A N 1
ATOM 748 C CA . VAL A 1 90 ? 2.739 -12.076 -4.090 1.00 96.56 90 VAL A CA 1
ATOM 749 C C . VAL A 1 90 ? 3.556 -13.216 -3.456 1.00 96.56 90 VAL A C 1
ATOM 751 O O . VAL A 1 90 ? 3.274 -13.667 -2.348 1.00 96.56 90 VAL A O 1
ATOM 754 N N . CYS A 1 91 ? 4.636 -13.652 -4.105 1.00 95.19 91 CYS A N 1
ATOM 755 C CA . CYS A 1 91 ? 5.615 -14.604 -3.584 1.00 95.19 91 CYS A CA 1
ATOM 756 C C . CYS A 1 91 ? 6.833 -13.931 -2.904 1.00 95.19 91 CYS A C 1
ATOM 758 O O . CYS A 1 91 ? 7.902 -14.544 -2.836 1.00 95.19 91 CYS A O 1
ATOM 760 N N . LYS A 1 92 ? 6.692 -12.698 -2.386 1.00 96.31 92 LYS A N 1
ATOM 761 C CA . LYS A 1 92 ? 7.739 -11.913 -1.688 1.00 96.31 92 LYS A CA 1
ATOM 762 C C . LYS A 1 92 ? 8.937 -11.501 -2.555 1.00 96.31 92 LYS A C 1
ATOM 764 O O . LYS A 1 92 ? 10.003 -11.193 -2.023 1.00 96.31 92 LYS A O 1
ATOM 769 N N . LYS A 1 93 ? 8.813 -11.510 -3.884 1.00 97.81 93 LYS A N 1
ATOM 770 C CA . LYS A 1 93 ? 9.867 -10.989 -4.771 1.00 97.81 93 LYS A CA 1
ATOM 771 C C . LYS A 1 93 ? 9.669 -9.501 -5.041 1.00 97.81 93 LYS A C 1
ATOM 773 O O . LYS A 1 93 ? 8.546 -9.003 -5.025 1.00 97.81 93 LYS A O 1
ATOM 778 N N . ASN A 1 94 ? 10.773 -8.811 -5.307 1.00 98.44 94 ASN A N 1
ATOM 779 C CA . ASN A 1 94 ? 10.751 -7.441 -5.807 1.00 98.44 94 ASN A CA 1
ATOM 780 C C . ASN A 1 94 ? 10.207 -7.413 -7.242 1.00 98.44 94 ASN A C 1
ATOM 782 O O . ASN A 1 94 ? 10.318 -8.400 -7.978 1.00 98.44 94 ASN A O 1
ATOM 786 N N . VAL A 1 95 ? 9.645 -6.275 -7.642 1.00 98.44 95 VAL A N 1
ATOM 787 C CA . VAL A 1 95 ? 9.213 -6.034 -9.025 1.00 98.44 95 VAL A CA 1
ATOM 788 C C . VAL A 1 95 ? 10.353 -5.361 -9.770 1.00 98.44 95 VAL A C 1
ATOM 790 O O . VAL A 1 95 ? 10.678 -4.223 -9.470 1.00 98.44 95 VAL A O 1
ATOM 793 N N . ILE A 1 96 ? 10.945 -6.018 -10.761 1.00 97.62 96 ILE A N 1
ATOM 794 C CA . ILE A 1 96 ? 11.960 -5.375 -11.609 1.00 97.62 96 ILE A CA 1
ATOM 795 C C . ILE A 1 96 ? 11.321 -4.294 -12.491 1.00 97.62 96 ILE A C 1
ATOM 797 O O . ILE A 1 96 ? 10.228 -4.510 -13.025 1.00 97.62 96 ILE A O 1
ATOM 801 N N . THR A 1 97 ? 12.008 -3.172 -12.715 1.00 95.25 97 THR A N 1
ATOM 802 C CA . THR A 1 97 ? 11.454 -2.033 -13.478 1.00 95.25 97 THR A CA 1
ATOM 803 C C . THR A 1 97 ? 11.002 -2.425 -14.889 1.00 95.25 97 THR A C 1
ATOM 805 O O . THR A 1 97 ? 9.965 -1.968 -15.357 1.00 95.25 97 THR A O 1
ATOM 808 N N . ALA A 1 98 ? 11.698 -3.366 -15.538 1.00 96.75 98 ALA A N 1
ATOM 809 C CA . ALA A 1 98 ? 11.334 -3.884 -16.864 1.00 96.75 98 ALA A CA 1
ATOM 810 C C . ALA A 1 98 ? 9.976 -4.619 -16.920 1.00 96.75 98 ALA A C 1
ATOM 812 O O . ALA A 1 98 ? 9.484 -4.918 -18.004 1.00 96.75 98 ALA A O 1
ATOM 813 N N . SER A 1 99 ? 9.388 -4.952 -15.768 1.00 97.62 99 SER A N 1
ATOM 814 C CA . SER A 1 99 ? 8.087 -5.623 -15.667 1.00 97.62 99 SER A CA 1
ATOM 815 C C . SER A 1 99 ? 6.928 -4.687 -15.307 1.00 97.62 99 SER A C 1
ATOM 817 O O . SER A 1 99 ? 5.787 -5.149 -15.199 1.00 97.62 99 SER A O 1
ATOM 819 N N . ILE A 1 100 ? 7.222 -3.393 -15.132 1.00 98.06 100 ILE A N 1
ATOM 820 C CA . ILE A 1 100 ? 6.244 -2.330 -14.901 1.00 98.06 100 ILE A CA 1
ATOM 821 C C . ILE A 1 100 ? 5.676 -1.895 -16.255 1.00 98.06 100 ILE A C 1
ATOM 823 O O . ILE A 1 100 ? 6.415 -1.522 -17.162 1.00 98.06 100 ILE A O 1
ATOM 827 N N . THR A 1 101 ? 4.355 -1.949 -16.396 1.00 98.00 101 THR A N 1
ATOM 828 C CA . THR A 1 101 ? 3.635 -1.592 -17.626 1.00 98.00 101 THR A CA 1
ATOM 829 C C . THR A 1 101 ? 3.188 -0.133 -17.638 1.00 98.00 101 THR A C 1
ATOM 831 O O . THR A 1 101 ? 3.046 0.459 -18.705 1.00 98.00 101 THR A O 1
ATOM 834 N N . LYS A 1 102 ? 2.959 0.451 -16.457 1.00 97.19 102 LYS A N 1
ATOM 835 C CA . LYS A 1 102 ? 2.499 1.831 -16.272 1.00 97.19 102 LYS A CA 1
ATOM 836 C C . LYS A 1 102 ? 2.840 2.314 -14.862 1.00 97.19 102 LYS A C 1
ATOM 838 O O . LYS A 1 102 ? 2.868 1.520 -13.924 1.00 97.19 102 LYS A O 1
ATOM 843 N N . THR A 1 103 ? 3.023 3.619 -14.700 1.00 97.56 103 THR A N 1
ATOM 844 C CA . THR A 1 103 ? 3.050 4.293 -13.395 1.00 97.56 103 THR A CA 1
ATOM 845 C C . THR A 1 103 ? 1.939 5.346 -13.298 1.00 97.56 103 THR A C 1
ATOM 847 O O . THR A 1 103 ? 1.459 5.859 -14.311 1.00 97.56 103 THR A O 1
ATOM 850 N N . GLU A 1 104 ? 1.501 5.654 -12.078 1.00 97.69 104 GLU A N 1
ATOM 851 C CA . GLU A 1 104 ? 0.601 6.774 -11.765 1.00 97.69 104 GLU A CA 1
ATOM 852 C C . GLU A 1 104 ? 1.209 7.651 -10.668 1.00 97.69 104 GLU A C 1
ATOM 854 O O . GLU A 1 104 ? 1.814 7.135 -9.727 1.00 97.69 104 GLU A O 1
ATOM 859 N N . ASN A 1 105 ? 1.008 8.969 -10.789 1.00 96.50 105 ASN A N 1
ATOM 860 C CA . ASN A 1 105 ? 1.510 10.003 -9.871 1.00 96.50 105 ASN A CA 1
ATOM 861 C C . ASN A 1 105 ? 3.045 10.041 -9.719 1.00 96.50 105 ASN A C 1
ATOM 863 O O . ASN A 1 105 ? 3.552 10.359 -8.648 1.00 96.50 105 ASN A O 1
ATOM 867 N N . ASP A 1 106 ? 3.751 9.728 -10.813 1.00 94.38 106 ASP A N 1
ATOM 868 C CA . ASP A 1 106 ? 5.198 9.921 -11.029 1.00 94.38 106 ASP A CA 1
ATOM 869 C C . ASP A 1 106 ? 6.105 9.560 -9.829 1.00 94.38 106 ASP A C 1
ATOM 871 O O . ASP A 1 106 ? 6.767 10.430 -9.252 1.00 94.38 106 ASP A O 1
ATOM 875 N N . PRO A 1 107 ? 6.124 8.278 -9.412 1.00 96.44 107 PRO A N 1
ATOM 876 C CA . PRO A 1 107 ? 6.902 7.845 -8.259 1.00 96.44 107 PRO A CA 1
ATOM 877 C C . PRO A 1 107 ? 8.407 8.043 -8.464 1.00 96.44 107 PRO A C 1
ATOM 879 O O . PRO A 1 107 ? 8.959 7.700 -9.508 1.00 96.44 107 PRO A O 1
ATOM 882 N N . GLN A 1 108 ? 9.074 8.539 -7.426 1.00 96.38 108 GLN A N 1
ATOM 883 C CA . GLN A 1 108 ? 10.516 8.769 -7.386 1.00 96.38 108 GLN A CA 1
ATOM 884 C C . GLN A 1 108 ? 11.219 7.734 -6.495 1.00 96.38 108 GLN A C 1
ATOM 886 O O . GLN A 1 108 ? 10.594 7.154 -5.604 1.00 96.38 108 GLN A O 1
ATOM 891 N N . PRO A 1 109 ? 12.530 7.487 -6.679 1.00 97.06 109 PRO A N 1
ATOM 892 C CA . PRO A 1 109 ? 13.281 6.616 -5.781 1.00 97.06 109 PRO A CA 1
ATOM 893 C C . PRO A 1 109 ? 13.131 7.018 -4.301 1.00 97.06 109 PRO A C 1
ATOM 895 O O . PRO A 1 109 ? 13.345 8.175 -3.943 1.00 97.06 109 PRO A O 1
ATOM 898 N N . GLY A 1 110 ? 12.779 6.057 -3.444 1.00 97.31 110 GLY A N 1
ATOM 899 C CA . GLY A 1 110 ? 12.473 6.241 -2.018 1.00 97.31 110 GLY A CA 1
ATOM 900 C C . GLY A 1 110 ? 10.984 6.442 -1.701 1.00 97.31 110 GLY A C 1
ATOM 901 O O . GLY A 1 110 ? 10.584 6.350 -0.533 1.00 97.31 110 GLY A O 1
ATOM 902 N N . ASP A 1 111 ? 10.148 6.677 -2.717 1.00 97.56 111 ASP A N 1
ATOM 903 C CA . ASP A 1 111 ? 8.699 6.740 -2.549 1.00 97.56 111 ASP A CA 1
ATOM 904 C C . ASP A 1 111 ? 8.101 5.372 -2.242 1.00 97.56 111 ASP A C 1
ATOM 906 O O . ASP A 1 111 ? 8.612 4.327 -2.649 1.00 97.56 111 ASP A O 1
ATOM 910 N N . TRP A 1 112 ? 6.969 5.381 -1.544 1.00 98.00 11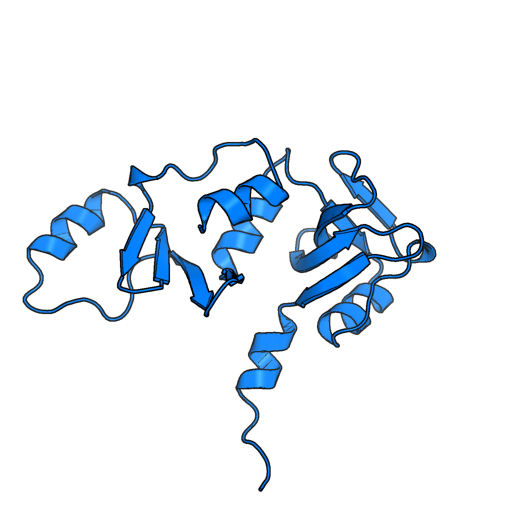2 TRP A N 1
ATOM 911 C CA . TRP A 1 112 ? 6.149 4.188 -1.397 1.00 98.00 112 TRP A CA 1
ATOM 912 C C . TRP A 1 112 ? 5.086 4.168 -2.486 1.00 98.00 112 TRP A C 1
ATOM 914 O O . TRP A 1 112 ? 4.429 5.172 -2.755 1.00 98.00 112 TRP A O 1
ATOM 924 N N . VAL A 1 113 ? 4.929 3.009 -3.115 1.00 98.44 113 VAL A N 1
ATOM 925 C CA . VAL A 1 113 ? 4.009 2.812 -4.235 1.00 98.44 113 VAL A CA 1
ATOM 926 C C . VAL A 1 113 ? 3.141 1.594 -3.993 1.00 98.44 113 VAL A C 1
ATOM 928 O O . VAL A 1 113 ? 3.614 0.574 -3.480 1.00 98.44 113 VAL A O 1
ATOM 931 N N . LEU A 1 114 ? 1.875 1.676 -4.397 1.00 98.50 114 LEU A N 1
ATOM 932 C CA . LEU A 1 114 ? 1.053 0.479 -4.519 1.00 98.50 114 LEU A CA 1
ATOM 933 C C . LEU A 1 114 ? 1.481 -0.321 -5.745 1.00 98.50 114 LEU A C 1
ATOM 935 O O . LEU A 1 114 ? 1.749 0.247 -6.805 1.00 98.50 114 LEU A O 1
ATOM 939 N N . VAL A 1 115 ? 1.509 -1.642 -5.599 1.00 98.56 115 VAL A N 1
ATOM 940 C CA . VAL A 1 115 ? 1.759 -2.568 -6.704 1.00 98.56 115 VAL A CA 1
ATOM 941 C C . VAL A 1 115 ? 0.420 -3.106 -7.187 1.00 98.56 115 VAL A C 1
ATOM 943 O O . VAL A 1 115 ? -0.285 -3.791 -6.447 1.00 98.56 115 VAL A O 1
ATOM 946 N N . MET A 1 116 ? 0.085 -2.782 -8.431 1.00 98.56 116 MET A N 1
ATOM 947 C CA . MET A 1 116 ? -1.219 -3.021 -9.039 1.00 98.56 116 MET A CA 1
ATOM 948 C C . MET A 1 116 ? -1.129 -4.078 -10.140 1.00 98.56 116 MET A C 1
ATOM 950 O O . MET A 1 116 ? -0.202 -4.059 -10.954 1.00 98.56 116 MET A O 1
ATOM 954 N N . LEU A 1 117 ? -2.129 -4.951 -10.215 1.00 98.00 117 LEU A N 1
ATOM 955 C CA . LEU A 1 117 ? -2.421 -5.756 -11.398 1.00 98.00 117 LEU A CA 1
ATOM 956 C C . LEU A 1 117 ? -3.811 -5.373 -11.895 1.00 98.00 117 LEU A C 1
ATOM 958 O O . LEU A 1 117 ? -4.805 -5.675 -11.240 1.00 98.00 117 LEU A O 1
ATOM 962 N N . ASN A 1 118 ? -3.881 -4.711 -13.050 1.00 95.06 118 ASN A N 1
ATOM 963 C CA . ASN A 1 118 ? -5.113 -4.062 -13.509 1.00 95.06 118 ASN A CA 1
ATOM 964 C C . ASN A 1 118 ? -5.674 -3.158 -12.391 1.00 95.06 118 ASN A C 1
ATOM 966 O O . ASN A 1 118 ? -4.944 -2.303 -11.893 1.00 95.06 118 ASN A O 1
ATOM 970 N N . ASP A 1 119 ? -6.920 -3.370 -11.965 1.00 93.50 119 ASP A N 1
ATOM 971 C CA . ASP A 1 119 ? -7.569 -2.598 -10.898 1.00 93.50 119 ASP A CA 1
ATOM 972 C C . ASP A 1 119 ? -7.370 -3.196 -9.489 1.00 93.50 119 ASP A C 1
ATOM 974 O O . ASP A 1 119 ? -7.898 -2.669 -8.511 1.00 93.50 119 ASP A O 1
ATOM 978 N N . GLU A 1 120 ? -6.601 -4.282 -9.352 1.00 95.44 120 GLU A N 1
ATOM 979 C CA . GLU A 1 120 ? -6.389 -4.968 -8.074 1.00 95.44 120 GLU A CA 1
ATOM 980 C C . GLU A 1 120 ? -5.062 -4.572 -7.416 1.00 95.44 120 GLU A C 1
ATOM 982 O O . GLU A 1 120 ? -3.989 -4.629 -8.025 1.00 95.44 120 GLU A O 1
ATOM 987 N N . CYS A 1 121 ? -5.120 -4.210 -6.133 1.00 97.62 121 CYS A N 1
ATOM 988 C CA . CYS A 1 121 ? -3.937 -3.922 -5.327 1.00 97.62 121 CYS A CA 1
ATOM 989 C C . CYS A 1 121 ? -3.357 -5.209 -4.732 1.00 97.62 121 CYS A C 1
ATOM 991 O O . CYS A 1 121 ? -4.001 -5.898 -3.940 1.00 97.62 121 CYS A O 1
ATOM 993 N N . LEU A 1 122 ? -2.106 -5.510 -5.075 1.00 97.69 122 LEU A N 1
ATOM 994 C CA . LEU A 1 122 ? -1.394 -6.694 -4.590 1.00 97.69 122 LEU A CA 1
ATOM 995 C C . LEU A 1 122 ? -0.619 -6.433 -3.297 1.00 97.69 122 LEU A C 1
ATOM 997 O O . LEU A 1 122 ? -0.159 -7.378 -2.656 1.00 97.69 122 LEU A O 1
ATOM 1001 N N . GLY A 1 123 ? -0.431 -5.167 -2.928 1.00 97.75 123 GLY A N 1
ATOM 1002 C CA . GLY A 1 123 ? 0.402 -4.744 -1.812 1.00 97.75 123 GLY A CA 1
ATOM 1003 C C . GLY A 1 123 ? 1.149 -3.454 -2.122 1.00 97.75 123 GLY A C 1
ATOM 1004 O O . GLY A 1 123 ? 0.721 -2.659 -2.957 1.00 97.75 123 GLY A O 1
ATOM 1005 N N . PHE A 1 124 ? 2.277 -3.245 -1.451 1.00 98.19 124 PHE A N 1
ATOM 1006 C CA . PHE A 1 124 ? 3.089 -2.052 -1.652 1.00 98.19 124 PHE A CA 1
ATOM 1007 C C . PHE A 1 124 ? 4.584 -2.318 -1.491 1.00 98.19 124 PHE A 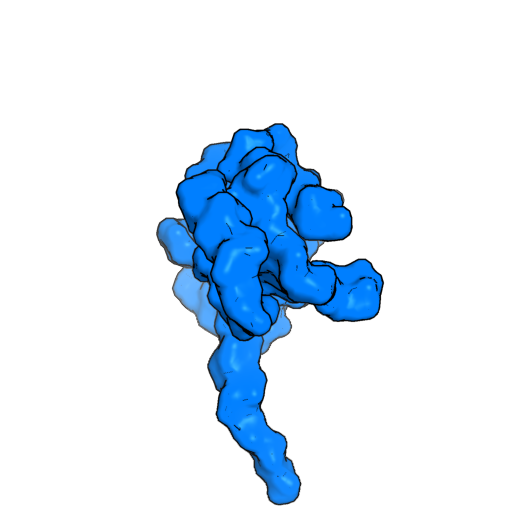C 1
ATOM 1009 O O . PHE A 1 124 ? 5.021 -3.308 -0.888 1.00 98.19 124 PHE A O 1
ATOM 1016 N N . GLY A 1 125 ? 5.372 -1.394 -2.025 1.00 98.06 125 GLY A N 1
ATOM 1017 C CA . GLY A 1 125 ? 6.818 -1.434 -1.932 1.00 98.06 125 GLY A CA 1
ATOM 1018 C C . GLY A 1 125 ? 7.458 -0.058 -1.995 1.00 98.06 125 GLY A C 1
ATOM 1019 O O . GLY A 1 125 ? 6.790 0.951 -2.210 1.00 98.06 125 GLY A O 1
ATOM 1020 N N . GLU A 1 126 ? 8.768 -0.045 -1.798 1.00 98.38 126 GLU A N 1
ATOM 1021 C CA . GLU A 1 126 ? 9.605 1.139 -1.969 1.00 98.38 126 GLU A CA 1
ATOM 1022 C C . GLU A 1 126 ? 10.116 1.171 -3.410 1.00 98.38 126 GLU A C 1
ATOM 1024 O O . GLU A 1 126 ? 10.731 0.206 -3.869 1.00 98.38 126 GLU A O 1
ATOM 1029 N N . PHE A 1 127 ? 9.849 2.257 -4.129 1.00 98.31 127 PHE A N 1
ATOM 1030 C CA . PHE A 1 127 ? 10.338 2.455 -5.486 1.00 98.31 127 PHE A CA 1
ATOM 1031 C C . PHE A 1 127 ? 11.842 2.732 -5.443 1.00 98.31 127 PHE A C 1
ATOM 1033 O O . PHE A 1 127 ? 12.291 3.640 -4.747 1.00 98.31 127 PHE A O 1
ATOM 1040 N N . GLN A 1 128 ? 12.639 1.942 -6.153 1.00 97.50 128 GLN A N 1
ATOM 1041 C CA . GLN A 1 128 ? 14.090 2.091 -6.240 1.00 97.50 128 GLN A CA 1
ATOM 1042 C C . GLN A 1 128 ? 14.498 2.279 -7.704 1.00 97.50 128 GLN A C 1
ATOM 1044 O O . GLN A 1 128 ? 13.666 2.341 -8.605 1.00 97.50 128 GLN A O 1
ATOM 1049 N N . LYS A 1 129 ? 15.802 2.420 -7.954 1.00 94.50 129 LYS A N 1
ATOM 1050 C CA . LYS A 1 129 ? 16.317 2.659 -9.307 1.00 94.50 129 LYS A CA 1
ATOM 1051 C C . LYS A 1 129 ? 16.005 1.499 -10.264 1.00 94.50 129 LYS A C 1
ATOM 1053 O O . LYS A 1 129 ? 15.589 1.734 -11.395 1.00 94.50 129 LYS A O 1
ATOM 1058 N N . ASP A 1 130 ? 16.222 0.268 -9.806 1.00 95.25 130 ASP A N 1
ATOM 1059 C CA . ASP A 1 130 ? 16.206 -0.927 -10.661 1.00 95.25 130 ASP A CA 1
ATOM 1060 C C . ASP A 1 130 ? 15.015 -1.863 -10.375 1.00 95.25 130 ASP A C 1
ATOM 1062 O O . ASP A 1 130 ? 14.701 -2.753 -11.176 1.00 95.25 130 ASP A O 1
ATOM 1066 N N . ASP A 1 131 ? 14.337 -1.665 -9.244 1.00 98.00 131 ASP A N 1
ATOM 1067 C CA . ASP A 1 131 ? 13.184 -2.450 -8.829 1.00 98.00 131 ASP A CA 1
ATOM 1068 C C . ASP A 1 131 ? 12.245 -1.678 -7.883 1.00 98.00 131 ASP A C 1
ATOM 1070 O O . ASP A 1 131 ? 12.492 -0.542 -7.483 1.00 98.00 131 ASP A O 1
ATOM 1074 N N . VAL A 1 132 ? 11.127 -2.311 -7.536 1.00 98.56 132 VAL A N 1
ATOM 1075 C CA . VAL A 1 132 ? 10.284 -1.949 -6.400 1.00 98.56 132 VAL A CA 1
ATOM 1076 C C . VAL A 1 132 ? 10.472 -3.018 -5.339 1.00 98.56 132 VAL A C 1
ATOM 1078 O O . VAL A 1 132 ? 10.082 -4.181 -5.522 1.00 98.56 132 VAL A O 1
ATOM 1081 N N . LYS A 1 133 ? 11.076 -2.621 -4.222 1.00 98.50 133 LYS A N 1
ATOM 1082 C CA . LYS A 1 133 ? 11.359 -3.504 -3.096 1.00 98.50 133 LYS A CA 1
ATOM 1083 C C . LYS A 1 133 ? 10.062 -3.883 -2.398 1.00 98.50 133 LYS A C 1
ATOM 1085 O O . LYS A 1 133 ? 9.345 -3.019 -1.898 1.00 98.50 133 LYS A O 1
ATOM 1090 N N . ASN A 1 134 ? 9.776 -5.180 -2.320 1.00 98.25 134 ASN A N 1
ATOM 1091 C CA . ASN A 1 134 ? 8.568 -5.676 -1.668 1.00 98.25 134 ASN A CA 1
ATOM 1092 C C . ASN A 1 134 ? 8.607 -5.386 -0.159 1.00 98.25 134 ASN A C 1
ATOM 1094 O O . ASN A 1 134 ? 9.513 -5.839 0.543 1.00 98.25 134 ASN A O 1
ATOM 1098 N N . MET A 1 135 ? 7.618 -4.635 0.332 1.00 96.25 135 MET A N 1
ATOM 1099 C CA . MET A 1 135 ? 7.440 -4.355 1.761 1.00 96.25 135 MET A CA 1
ATOM 1100 C C . MET A 1 135 ? 6.247 -5.120 2.333 1.00 96.25 135 MET A C 1
ATOM 1102 O O . MET A 1 135 ? 6.308 -5.636 3.451 1.00 96.25 135 MET A O 1
ATOM 1106 N N . PHE A 1 136 ? 5.172 -5.231 1.555 1.00 95.62 136 PHE A N 1
ATOM 1107 C CA . PHE A 1 136 ? 3.988 -5.999 1.904 1.00 95.62 136 PHE A CA 1
ATOM 1108 C C . PHE A 1 136 ? 3.298 -6.511 0.642 1.00 95.62 136 PHE A C 1
ATOM 1110 O O . PHE A 1 136 ? 3.210 -5.804 -0.358 1.00 95.62 136 PHE A O 1
ATOM 1117 N N . ASP A 1 137 ? 2.732 -7.710 0.730 1.00 96.06 137 ASP A N 1
ATOM 1118 C CA . ASP A 1 137 ? 1.934 -8.321 -0.326 1.00 96.06 137 ASP A CA 1
ATOM 1119 C C . ASP A 1 137 ? 0.765 -9.103 0.279 1.00 96.06 137 ASP A C 1
ATOM 1121 O O . ASP A 1 137 ? 0.872 -9.660 1.375 1.00 96.06 137 ASP A O 1
ATOM 1125 N N . ILE A 1 138 ? -0.342 -9.192 -0.453 1.00 93.69 138 ILE A N 1
ATOM 1126 C CA . ILE A 1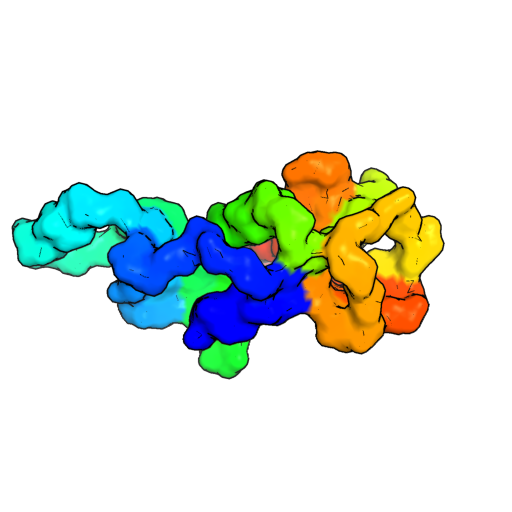 138 ? -1.548 -9.915 -0.029 1.00 93.69 138 ILE A CA 1
ATOM 1127 C C . ILE A 1 138 ? -1.325 -11.427 0.139 1.00 93.69 138 ILE A C 1
ATOM 1129 O O . ILE A 1 138 ? -2.061 -12.084 0.874 1.00 93.69 138 ILE A O 1
ATOM 1133 N N . GLY A 1 139 ? -0.273 -11.995 -0.458 1.00 91.50 139 GLY A N 1
ATOM 1134 C CA . GLY A 1 139 ? 0.099 -13.398 -0.257 1.00 91.50 139 GLY A CA 1
ATOM 1135 C C . GLY A 1 139 ? 0.472 -13.711 1.191 1.00 91.50 139 GLY A C 1
ATOM 1136 O O . GLY A 1 139 ? 0.538 -14.877 1.583 1.00 91.50 139 GLY A O 1
ATOM 1137 N N . ASP A 1 140 ? 0.694 -12.682 2.013 1.00 87.19 140 ASP A N 1
ATOM 1138 C CA . ASP A 1 140 ? 1.001 -12.827 3.429 1.00 87.19 140 ASP A CA 1
ATOM 1139 C C . ASP A 1 140 ? -0.136 -13.497 4.194 1.00 87.19 140 ASP A C 1
ATOM 1141 O O . ASP A 1 140 ? 0.125 -14.339 5.052 1.00 87.19 140 ASP A O 1
ATOM 1145 N N . PHE A 1 141 ? -1.386 -13.215 3.817 1.00 83.25 141 PHE A N 1
ATOM 1146 C CA . PHE A 1 141 ? -2.561 -13.852 4.408 1.00 83.25 141 PHE A CA 1
ATOM 1147 C C . PHE A 1 141 ? -2.561 -15.367 4.174 1.00 83.25 141 PHE A C 1
ATOM 1149 O O . PHE A 1 141 ? -2.746 -16.130 5.116 1.00 83.25 141 PHE A O 1
ATOM 1156 N N . LEU A 1 142 ? -2.233 -15.820 2.959 1.00 81.12 142 LEU A N 1
ATOM 1157 C CA . LEU A 1 142 ? -2.166 -17.251 2.634 1.00 81.12 142 LEU A CA 1
ATOM 1158 C C . LEU A 1 142 ? -1.033 -17.978 3.370 1.00 81.12 142 LEU A C 1
ATOM 1160 O O . LEU A 1 142 ? -1.132 -19.170 3.660 1.00 81.12 142 LEU A O 1
ATOM 1164 N N . ARG A 1 143 ? 0.073 -17.281 3.651 1.00 85.00 143 ARG A N 1
ATOM 1165 C CA . ARG A 1 143 ? 1.227 -17.870 4.345 1.00 85.00 143 ARG A CA 1
ATOM 1166 C C . ARG A 1 143 ? 1.006 -17.994 5.848 1.00 85.00 143 ARG A C 1
ATOM 1168 O O . ARG A 1 143 ? 1.495 -18.956 6.431 1.00 85.00 143 ARG A O 1
ATOM 1175 N N . ARG A 1 144 ? 0.276 -17.056 6.457 1.00 78.75 144 ARG A N 1
ATOM 1176 C CA . ARG A 1 144 ? -0.031 -17.059 7.899 1.00 78.75 144 ARG A CA 1
ATOM 1177 C C . ARG A 1 144 ? -0.923 -18.228 8.319 1.00 78.75 144 ARG A C 1
ATOM 1179 O O . ARG A 1 144 ? -0.785 -18.702 9.438 1.00 78.75 144 ARG A O 1
ATOM 1186 N N . GLU A 1 145 ? -1.776 -18.707 7.419 1.00 73.44 145 GLU A N 1
ATOM 1187 C CA . GLU A 1 145 ? -2.689 -19.833 7.667 1.00 73.44 145 GLU A CA 1
ATOM 1188 C C . GLU A 1 145 ? -2.009 -21.209 7.593 1.00 73.44 145 GLU A C 1
ATOM 1190 O O . GLU A 1 145 ? -2.610 -22.224 7.946 1.00 73.44 145 GLU A O 1
ATOM 1195 N N . ARG A 1 146 ? -0.753 -21.300 7.129 1.00 68.00 146 ARG A N 1
ATOM 1196 C CA . ARG A 1 146 ? -0.057 -22.591 7.112 1.00 68.00 146 ARG A CA 1
ATOM 1197 C C . ARG A 1 146 ? 0.425 -22.924 8.525 1.00 68.00 146 ARG A C 1
ATOM 1199 O O . ARG A 1 146 ? 1.256 -22.181 9.049 1.00 68.00 146 ARG A O 1
ATOM 1206 N N . PRO A 1 147 ? -0.012 -24.049 9.125 1.00 56.59 147 PRO A N 1
ATOM 1207 C CA . PRO A 1 147 ? 0.583 -24.508 10.367 1.00 56.59 147 PRO A CA 1
ATOM 1208 C C . PRO A 1 147 ? 2.075 -24.715 10.123 1.00 56.59 147 PRO A C 1
ATOM 1210 O O . PRO A 1 147 ? 2.472 -25.318 9.119 1.00 56.59 147 PRO A O 1
ATOM 1213 N N . ILE A 1 148 ? 2.898 -24.189 11.031 1.00 57.88 148 ILE A N 1
ATOM 1214 C CA . ILE A 1 148 ? 4.315 -24.534 11.107 1.00 57.88 148 ILE A CA 1
ATOM 1215 C C . ILE A 1 148 ? 4.345 -26.061 11.179 1.00 57.88 148 ILE A C 1
ATOM 1217 O O . ILE A 1 148 ? 3.874 -26.641 12.157 1.00 57.88 148 ILE A O 1
ATOM 1221 N N . ARG A 1 149 ? 4.808 -26.724 10.115 1.00 55.69 149 ARG A N 1
ATOM 1222 C CA . ARG A 1 149 ? 5.120 -28.148 10.204 1.00 55.69 149 ARG A CA 1
ATOM 1223 C C . ARG A 1 149 ? 6.305 -28.241 11.161 1.00 55.69 149 ARG A C 1
ATOM 1225 O O . ARG A 1 149 ? 7.394 -27.793 10.805 1.00 55.69 149 ARG A O 1
ATOM 1232 N N . ALA A 1 150 ? 6.013 -28.688 12.380 1.00 49.78 150 ALA A N 1
ATOM 1233 C CA . ALA A 1 150 ? 6.999 -29.139 13.351 1.00 49.78 150 ALA A CA 1
ATOM 1234 C C . ALA A 1 150 ? 7.736 -30.372 12.816 1.00 49.78 150 ALA A C 1
ATOM 1236 O O . ALA A 1 150 ? 7.102 -31.146 12.057 1.00 49.78 150 ALA A O 1
#

Sequence (150 aa):
MIWTFIDRFTDEEFIREDDAYQLGDEWYLVPQQLFKLGKDLPRQPVFVGAFLGRKRNDYVVPGVALLDLLARSRKTKKVFVTDKAAWLFVCKKNVITASITKTENDPQPGDWVLVMLNDECLGFGEFQKDDVKNMFDIGDFLRRERPIRA